Protein AF-A0A1J5J6Y3-F1 (afdb_monomer)

pLDDT: mean 91.32, std 6.46, range [63.03, 96.69]

Secondary structure (DSSP, 8-state):
-EEEEEESSSSEEHHHHHHHHHHHHHHSSS--EEEEE--S---TTHHHHSSEEEESSSS---HHHHHHHHHHHHHTTGGGG-----SEEEEP-SSS-EEEE---

Sequence (104 aa):
MGKISVQPVYGLNADDIIKEISDKVSESKNKNLLIIVGGQKVDSEVYFIVDYNVGIGNQPHSEVAALAVFLDRFFSGKETQKKFNGKIEVIPKAYGKDVVRKES

Structure (mmCIF, N/CA/C/O backbone):
data_AF-A0A1J5J6Y3-F1
#
_entry.id   AF-A0A1J5J6Y3-F1
#
loop_
_atom_site.group_PDB
_atom_site.id
_atom_site.type_symbol
_atom_site.label_atom_id
_atom_site.label_alt_id
_atom_site.label_comp_id
_atom_site.label_asym_id
_atom_site.label_entity_id
_atom_site.label_seq_id
_atom_site.pdbx_PDB_ins_code
_atom_site.Cartn_x
_atom_site.Cartn_y
_atom_site.Cartn_z
_atom_site.occupancy
_atom_site.B_iso_or_equiv
_atom_site.auth_seq_id
_atom_site.auth_comp_id
_atom_site.auth_asym_id
_atom_site.auth_atom_id
_atom_site.pdbx_PDB_model_num
ATOM 1 N N . MET A 1 1 ? 3.526 14.892 -3.089 1.00 74.19 1 MET A N 1
ATOM 2 C CA . MET A 1 1 ? 2.564 13.779 -3.156 1.00 74.19 1 MET A CA 1
ATOM 3 C C . MET A 1 1 ? 3.124 12.789 -4.149 1.00 74.19 1 MET A C 1
ATOM 5 O O . MET A 1 1 ? 3.251 13.170 -5.306 1.00 74.19 1 MET A O 1
ATOM 9 N N . GLY A 1 2 ? 3.551 11.616 -3.682 1.00 87.06 2 GLY A N 1
ATOM 10 C CA . GLY A 1 2 ? 4.118 10.580 -4.552 1.00 87.06 2 GLY A CA 1
ATOM 11 C C . GLY A 1 2 ? 3.020 9.850 -5.322 1.00 87.06 2 GLY A C 1
ATOM 12 O O . GLY A 1 2 ? 1.925 9.671 -4.785 1.00 87.06 2 GLY A O 1
ATOM 13 N N . LYS A 1 3 ? 3.288 9.461 -6.567 1.00 92.81 3 LYS A N 1
ATOM 14 C CA . LYS A 1 3 ? 2.370 8.727 -7.448 1.00 92.81 3 LYS A CA 1
ATOM 15 C C . LYS A 1 3 ? 2.976 7.380 -7.813 1.00 92.81 3 LYS A C 1
ATOM 17 O O . LYS A 1 3 ? 4.074 7.322 -8.356 1.00 92.81 3 LYS A O 1
ATOM 22 N N . ILE A 1 4 ? 2.246 6.302 -7.563 1.00 94.38 4 ILE A N 1
ATOM 23 C CA . ILE A 1 4 ? 2.703 4.939 -7.834 1.00 94.38 4 ILE A CA 1
ATOM 24 C C . ILE A 1 4 ? 1.635 4.217 -8.638 1.00 94.38 4 ILE A C 1
ATOM 26 O O . ILE A 1 4 ? 0.469 4.218 -8.251 1.00 94.38 4 ILE A O 1
ATOM 30 N N . SER A 1 5 ? 2.032 3.566 -9.727 1.00 94.69 5 SER A N 1
ATOM 31 C CA . SER A 1 5 ? 1.219 2.534 -10.361 1.00 94.69 5 SER A CA 1
ATOM 32 C C . SER A 1 5 ? 1.559 1.184 -9.737 1.00 94.69 5 SER A C 1
ATOM 34 O O . SER A 1 5 ? 2.716 0.769 -9.769 1.00 94.69 5 SER A O 1
ATOM 36 N N . VAL A 1 6 ? 0.563 0.510 -9.164 1.00 94.56 6 VAL A N 1
ATOM 37 C CA . VAL A 1 6 ? 0.681 -0.867 -8.669 1.00 94.56 6 VAL A CA 1
ATOM 38 C C . VAL A 1 6 ? -0.050 -1.776 -9.641 1.00 94.56 6 VAL A C 1
ATOM 40 O O . VAL A 1 6 ? -1.235 -1.580 -9.927 1.00 94.56 6 VAL A O 1
ATOM 43 N N . GLN A 1 7 ? 0.660 -2.772 -10.154 1.00 91.50 7 GLN A N 1
ATOM 44 C CA . GLN A 1 7 ? 0.164 -3.673 -11.179 1.00 91.50 7 GLN A CA 1
ATOM 45 C C . GLN A 1 7 ? 0.409 -5.132 -10.785 1.00 91.50 7 GLN A C 1
ATOM 47 O O . GLN A 1 7 ? 1.417 -5.443 -10.150 1.00 91.50 7 GLN A O 1
ATOM 52 N N . PRO A 1 8 ? -0.477 -6.055 -11.191 1.00 88.56 8 PRO A N 1
ATOM 53 C CA . PRO A 1 8 ? -0.285 -7.481 -10.931 1.00 88.56 8 PRO A CA 1
ATOM 54 C C . PRO A 1 8 ? 0.939 -8.094 -11.627 1.00 88.56 8 PRO A C 1
ATOM 56 O O . PRO A 1 8 ? 1.446 -9.110 -11.183 1.00 88.56 8 PRO A O 1
ATOM 59 N N . VAL A 1 9 ? 1.383 -7.522 -12.754 1.00 87.38 9 VAL A N 1
ATOM 60 C CA . VAL A 1 9 ? 2.362 -8.189 -13.638 1.00 87.38 9 VAL A CA 1
ATOM 61 C C . VAL A 1 9 ? 3.548 -7.308 -14.005 1.00 87.38 9 VAL A C 1
ATOM 63 O O . VAL A 1 9 ? 4.679 -7.775 -13.998 1.00 87.38 9 VAL A O 1
ATOM 66 N N . TYR A 1 10 ? 3.303 -6.055 -14.392 1.00 89.94 10 TYR A N 1
ATOM 67 C CA . TYR A 1 10 ? 4.329 -5.205 -14.994 1.00 89.94 10 TYR A CA 1
ATOM 68 C C . TYR A 1 10 ? 4.886 -4.191 -13.999 1.00 89.94 10 TYR A C 1
ATOM 70 O O . TYR A 1 10 ? 4.139 -3.577 -13.244 1.00 89.94 10 TYR A O 1
ATOM 78 N N . GLY A 1 11 ? 6.193 -3.950 -14.059 1.00 92.50 11 GLY A N 1
ATOM 79 C CA . GLY A 1 11 ? 6.876 -2.966 -13.225 1.00 92.50 11 GLY A CA 1
ATOM 80 C C . GLY A 1 11 ? 8.069 -3.568 -12.498 1.00 92.50 11 GLY A C 1
ATOM 81 O O . GLY A 1 11 ? 8.431 -4.724 -12.707 1.00 92.50 11 GLY A O 1
ATOM 82 N N . LEU A 1 12 ? 8.692 -2.760 -11.648 1.00 95.44 12 LEU A N 1
ATOM 83 C CA . LE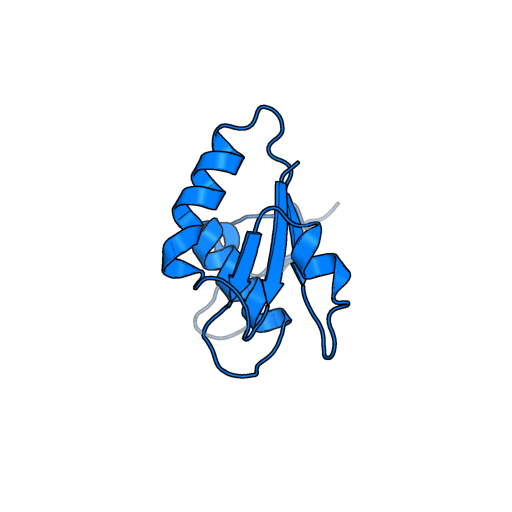U A 1 12 ? 9.760 -3.217 -10.767 1.00 95.44 12 LEU A CA 1
ATOM 84 C C . LEU A 1 12 ? 9.160 -4.111 -9.684 1.00 95.44 12 LEU A C 1
ATOM 86 O O . LEU A 1 12 ? 8.070 -3.822 -9.185 1.00 95.44 12 LEU A O 1
ATOM 90 N N . ASN A 1 13 ? 9.857 -5.185 -9.316 1.00 95.19 13 ASN A N 1
ATOM 91 C CA . ASN A 1 13 ? 9.384 -6.070 -8.260 1.00 95.19 13 ASN A CA 1
ATOM 92 C C . ASN A 1 13 ? 9.236 -5.276 -6.959 1.00 95.19 13 ASN A C 1
ATOM 94 O O . ASN A 1 13 ? 10.164 -4.585 -6.539 1.00 95.19 13 ASN A O 1
ATOM 98 N N . ALA A 1 14 ? 8.066 -5.377 -6.325 1.00 94.62 14 ALA A N 1
ATOM 99 C CA . ALA A 1 14 ? 7.782 -4.651 -5.097 1.00 94.62 14 ALA A CA 1
ATOM 100 C C . ALA A 1 14 ? 8.826 -4.889 -3.992 1.00 94.62 14 ALA A C 1
ATOM 102 O O . ALA A 1 14 ? 9.174 -3.935 -3.308 1.00 94.62 14 ALA A O 1
ATOM 103 N N . ASP A 1 15 ? 9.362 -6.103 -3.832 1.00 93.62 15 ASP A N 1
ATOM 104 C CA . ASP A 1 15 ? 10.341 -6.400 -2.772 1.00 93.62 15 ASP A CA 1
ATOM 105 C C . ASP A 1 15 ? 11.645 -5.603 -2.926 1.00 93.62 15 ASP A C 1
ATOM 107 O O . ASP A 1 15 ? 12.239 -5.196 -1.927 1.00 93.62 15 ASP A O 1
ATOM 111 N N . ASP A 1 16 ? 12.044 -5.303 -4.162 1.00 95.81 16 ASP A N 1
ATOM 112 C CA . ASP A 1 16 ? 13.288 -4.585 -4.451 1.00 95.81 16 ASP A CA 1
ATOM 113 C C . ASP A 1 16 ? 13.167 -3.076 -4.183 1.00 95.81 16 ASP A C 1
ATOM 115 O O . ASP A 1 16 ? 14.142 -2.411 -3.833 1.00 95.81 16 ASP A O 1
ATOM 119 N N . ILE A 1 17 ? 11.963 -2.522 -4.345 1.00 95.88 17 ILE A N 1
ATOM 120 C CA . ILE A 1 17 ? 11.727 -1.069 -4.391 1.00 95.88 17 ILE A CA 1
ATOM 121 C C . ILE A 1 17 ? 10.939 -0.532 -3.194 1.00 95.88 17 ILE A C 1
ATOM 123 O O . ILE A 1 17 ? 10.950 0.675 -2.950 1.00 95.88 17 ILE A O 1
ATOM 127 N N . ILE A 1 18 ? 10.249 -1.385 -2.424 1.00 95.75 18 ILE A N 1
ATOM 128 C CA . ILE A 1 18 ? 9.293 -0.922 -1.403 1.00 95.75 18 ILE A CA 1
ATOM 129 C C . ILE A 1 18 ? 9.954 -0.066 -0.323 1.00 95.75 18 ILE A C 1
ATOM 131 O O . ILE A 1 18 ? 9.375 0.928 0.119 1.00 95.75 18 ILE A O 1
ATOM 135 N N . LYS A 1 19 ? 11.188 -0.413 0.064 1.00 95.19 19 LYS A N 1
ATOM 136 C CA . LYS A 1 19 ? 11.949 0.334 1.066 1.00 95.19 19 LYS A CA 1
ATOM 137 C C . LYS A 1 19 ? 12.264 1.744 0.575 1.00 95.19 19 LYS A C 1
ATOM 139 O O . LYS A 1 19 ? 12.032 2.698 1.308 1.00 95.19 19 LYS A O 1
ATOM 144 N N . GLU A 1 20 ? 12.723 1.880 -0.668 1.00 95.50 20 GLU A N 1
ATOM 145 C CA . GLU A 1 20 ? 13.010 3.185 -1.270 1.00 95.50 20 GLU A CA 1
ATOM 146 C C . GLU A 1 20 ? 11.754 4.064 -1.305 1.00 95.50 20 GLU A C 1
ATOM 148 O O . GLU A 1 20 ? 11.801 5.236 -0.928 1.00 95.50 20 GLU A O 1
ATOM 153 N N . ILE A 1 21 ? 10.618 3.492 -1.716 1.00 94.94 21 ILE A N 1
ATOM 154 C 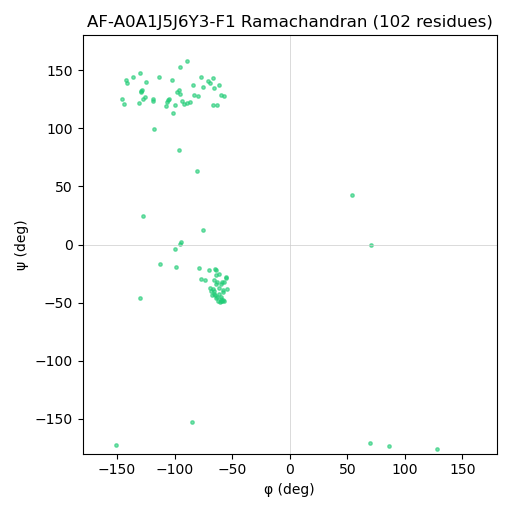CA . ILE A 1 21 ? 9.345 4.214 -1.753 1.00 94.94 21 ILE A CA 1
ATOM 155 C C . ILE A 1 21 ? 8.932 4.657 -0.346 1.00 94.94 21 ILE A C 1
ATOM 157 O O . ILE A 1 21 ? 8.573 5.820 -0.151 1.00 94.94 21 ILE A O 1
ATOM 161 N N . SER A 1 22 ? 8.975 3.753 0.635 1.00 93.31 22 SER A N 1
ATOM 162 C CA . SER A 1 22 ? 8.622 4.062 2.025 1.00 93.31 22 SER A CA 1
ATOM 163 C C . SER A 1 22 ? 9.510 5.166 2.602 1.00 93.31 22 SER A C 1
ATOM 165 O O . SER A 1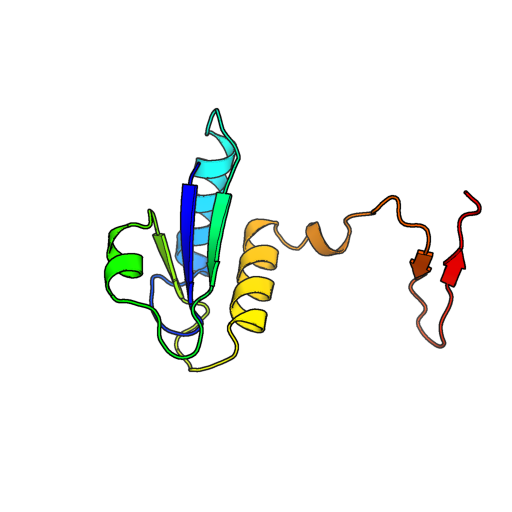 22 ? 8.993 6.129 3.174 1.00 93.31 22 SER A O 1
ATOM 167 N N . ASP A 1 23 ? 10.827 5.074 2.404 1.00 93.19 23 ASP A N 1
ATOM 168 C CA . ASP A 1 23 ? 11.790 6.067 2.884 1.00 93.19 23 ASP A CA 1
ATOM 169 C C . ASP A 1 23 ? 11.489 7.442 2.266 1.00 93.19 23 ASP A C 1
ATOM 171 O O . ASP A 1 23 ? 11.264 8.412 2.997 1.00 93.19 23 ASP A O 1
ATOM 175 N N . LYS A 1 24 ? 11.312 7.513 0.939 1.00 92.31 24 LYS A N 1
ATOM 176 C CA . LYS A 1 24 ? 10.943 8.753 0.231 1.00 92.31 24 LYS A CA 1
ATOM 177 C C . LYS A 1 24 ? 9.629 9.364 0.717 1.00 92.31 24 LYS A C 1
ATOM 179 O O . LYS A 1 24 ? 9.530 10.585 0.860 1.00 92.31 24 LYS A O 1
ATOM 184 N N . VAL A 1 25 ? 8.607 8.547 0.978 1.00 91.50 25 VAL A N 1
ATOM 185 C CA . VAL A 1 25 ? 7.326 9.028 1.526 1.00 91.50 25 VAL A CA 1
ATOM 186 C C . VAL A 1 25 ? 7.512 9.556 2.950 1.00 91.50 25 VAL A C 1
ATOM 188 O O . VAL A 1 25 ? 6.917 10.575 3.305 1.00 91.50 25 VAL A O 1
ATOM 191 N N . SER A 1 26 ? 8.349 8.899 3.756 1.00 89.44 26 SER A N 1
ATOM 192 C CA . SER A 1 26 ? 8.607 9.280 5.147 1.00 89.44 26 SER A CA 1
ATOM 193 C C . SER A 1 26 ? 9.381 10.598 5.280 1.00 89.44 26 SER A C 1
ATOM 195 O O . SER A 1 26 ? 9.055 11.406 6.155 1.00 89.44 26 SER A O 1
ATOM 197 N N . GLU A 1 27 ? 10.340 10.833 4.380 1.00 90.50 27 GLU A N 1
ATOM 198 C CA . GLU A 1 27 ? 11.188 12.030 4.311 1.00 90.50 27 GLU A CA 1
ATOM 199 C C . GLU A 1 27 ? 10.475 13.225 3.664 1.00 90.50 27 GLU A C 1
ATOM 201 O O . GLU A 1 27 ? 10.855 14.383 3.867 1.00 90.50 27 GLU A O 1
ATOM 206 N N . SER A 1 28 ? 9.416 12.976 2.889 1.00 88.62 28 SER A N 1
ATOM 207 C CA . SER A 1 28 ? 8.658 14.041 2.248 1.00 88.62 28 SER A CA 1
ATOM 208 C C . SER A 1 28 ? 7.945 14.924 3.272 1.00 88.62 28 SER A C 1
ATOM 210 O O . SER A 1 28 ? 7.227 14.449 4.155 1.00 88.62 28 SER A O 1
ATOM 212 N N . LYS A 1 29 ? 8.029 16.248 3.076 1.00 87.25 29 LYS A N 1
ATOM 213 C CA . LYS A 1 29 ? 7.195 17.221 3.809 1.00 87.25 29 LYS A CA 1
ATOM 214 C C . LYS A 1 29 ? 5.700 16.919 3.655 1.00 87.25 29 LYS A C 1
ATOM 216 O O . LYS A 1 29 ? 4.913 17.240 4.539 1.00 87.25 29 LYS A O 1
ATOM 221 N N . ASN A 1 30 ? 5.314 16.316 2.528 1.00 82.94 30 ASN A N 1
ATOM 222 C CA . ASN A 1 30 ? 3.950 15.907 2.232 1.00 82.94 30 ASN A CA 1
ATOM 223 C C . ASN A 1 30 ? 3.895 14.383 2.056 1.00 82.94 30 ASN A C 1
ATOM 225 O O . ASN A 1 30 ? 4.181 13.867 0.974 1.00 82.94 30 ASN A O 1
ATOM 229 N N . LYS A 1 31 ? 3.459 13.694 3.114 1.00 87.94 31 LYS A N 1
ATOM 230 C CA . LYS A 1 31 ? 3.382 12.227 3.218 1.00 87.94 31 LYS A CA 1
ATOM 231 C C . LYS A 1 31 ? 2.223 11.595 2.432 1.00 87.94 31 LYS A C 1
ATOM 233 O O . LYS A 1 31 ? 1.897 10.432 2.647 1.00 87.94 31 LYS A O 1
ATOM 238 N N . ASN A 1 32 ? 1.569 12.349 1.548 1.00 90.25 32 ASN A N 1
ATOM 239 C CA . ASN A 1 32 ? 0.488 11.821 0.725 1.00 90.25 32 ASN A CA 1
ATOM 240 C C . ASN A 1 32 ? 1.037 10.948 -0.404 1.00 90.25 32 ASN A C 1
ATOM 242 O O . ASN A 1 32 ? 1.964 11.345 -1.125 1.00 90.25 32 ASN A O 1
ATOM 246 N N . LEU A 1 33 ? 0.382 9.808 -0.598 1.00 93.06 33 LEU A N 1
ATOM 247 C CA . LEU A 1 33 ? 0.672 8.837 -1.638 1.00 93.06 33 LEU A CA 1
ATOM 248 C C . LEU A 1 33 ? -0.596 8.551 -2.449 1.00 93.06 33 LEU A C 1
ATOM 250 O O . LEU A 1 33 ? -1.636 8.224 -1.881 1.00 93.06 33 LEU A O 1
ATOM 254 N N . LEU A 1 34 ? -0.503 8.682 -3.771 1.00 94.81 34 LEU A N 1
ATOM 255 C CA . LEU A 1 34 ? -1.527 8.266 -4.722 1.00 94.81 34 LEU A CA 1
ATOM 256 C C . LEU A 1 34 ? -1.121 6.917 -5.312 1.00 94.81 34 LEU A C 1
ATOM 258 O O . LEU A 1 34 ? -0.080 6.818 -5.960 1.00 94.81 34 LEU A O 1
ATOM 262 N N . ILE A 1 35 ? -1.962 5.905 -5.116 1.00 94.88 35 ILE A N 1
ATOM 263 C CA . ILE A 1 35 ? -1.782 4.579 -5.707 1.00 94.88 35 ILE A CA 1
ATOM 264 C C . ILE A 1 35 ? -2.805 4.407 -6.827 1.00 94.88 35 ILE A C 1
ATOM 266 O O . ILE A 1 35 ? -4.008 4.522 -6.601 1.00 94.88 35 ILE A O 1
ATOM 270 N N . ILE A 1 36 ? -2.314 4.125 -8.02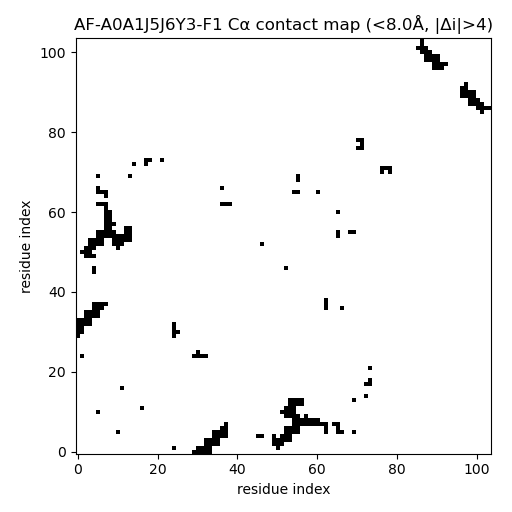8 1.00 93.50 36 ILE A N 1
ATOM 271 C CA . ILE A 1 36 ? -3.111 3.790 -9.202 1.00 93.50 36 ILE A CA 1
ATOM 272 C C . ILE A 1 36 ? -3.045 2.278 -9.363 1.00 93.50 36 ILE A C 1
ATOM 274 O O . ILE A 1 36 ? -1.984 1.727 -9.650 1.00 93.50 36 ILE A O 1
ATOM 278 N N . VAL A 1 37 ? -4.175 1.609 -9.176 1.00 91.12 37 VAL A N 1
ATOM 279 C CA . VAL A 1 37 ? -4.305 0.171 -9.419 1.00 91.12 37 VAL A CA 1
ATOM 280 C C . VAL A 1 37 ? -4.808 -0.067 -10.830 1.00 91.12 37 VAL A C 1
ATOM 282 O O . VAL A 1 37 ? -5.851 0.452 -11.228 1.00 91.12 37 VAL A O 1
ATOM 285 N N . GLY A 1 38 ? -4.036 -0.832 -11.593 1.00 73.06 38 GLY A N 1
ATOM 286 C CA . GLY A 1 38 ? -4.395 -1.189 -12.956 1.00 73.06 38 GLY A CA 1
ATOM 287 C C . GLY A 1 38 ? -5.413 -2.322 -13.020 1.00 73.06 38 GLY A C 1
ATOM 288 O O . GLY A 1 38 ? -5.185 -3.368 -12.423 1.00 73.06 38 GLY A O 1
ATOM 289 N N . GLY A 1 39 ? -6.511 -2.124 -13.756 1.00 69.81 39 GLY A N 1
ATOM 290 C CA . GLY A 1 39 ? -7.459 -3.187 -14.116 1.00 69.81 39 GLY A CA 1
ATOM 291 C C . GLY A 1 39 ? -7.028 -3.959 -15.372 1.00 69.81 39 GLY A C 1
ATOM 292 O O . GLY A 1 39 ? -5.849 -4.004 -15.714 1.00 69.81 39 GLY A O 1
ATOM 293 N N . GLN A 1 40 ? -7.990 -4.524 -16.114 1.00 63.50 40 GLN A N 1
ATOM 294 C CA . GLN A 1 40 ? -7.735 -5.332 -17.324 1.00 63.50 40 GLN A CA 1
ATOM 295 C C . GLN A 1 40 ? -6.892 -4.611 -18.396 1.00 63.50 40 GLN A C 1
ATOM 297 O O . GLN A 1 40 ? -6.186 -5.259 -19.168 1.00 63.50 40 GLN A O 1
ATOM 302 N N . LYS A 1 41 ? -6.957 -3.276 -18.456 1.00 74.69 41 LYS A N 1
ATOM 303 C CA . LYS A 1 41 ? -6.132 -2.453 -19.339 1.00 74.69 41 LYS A CA 1
ATOM 304 C C . LYS A 1 41 ? -5.773 -1.153 -18.630 1.00 74.69 41 LYS A C 1
ATOM 306 O O . LYS A 1 41 ? -6.658 -0.407 -18.223 1.00 74.69 41 LYS A O 1
ATOM 311 N N . VAL A 1 42 ? -4.478 -0.906 -18.476 1.00 79.31 42 VAL A N 1
ATOM 312 C CA . VAL A 1 42 ? -3.945 0.368 -17.987 1.00 79.31 42 VAL A CA 1
ATOM 313 C C . VAL A 1 42 ? -3.591 1.213 -19.198 1.00 79.31 42 VAL A C 1
ATOM 315 O O . VAL A 1 42 ? -2.903 0.728 -20.098 1.00 79.31 42 VAL A O 1
ATOM 318 N N . ASP A 1 43 ? -4.064 2.457 -19.235 1.00 85.19 43 ASP A N 1
ATOM 319 C CA . ASP A 1 43 ? -3.683 3.381 -20.300 1.00 85.19 43 ASP A CA 1
ATOM 320 C C . ASP A 1 43 ? -2.176 3.624 -20.276 1.00 85.19 43 ASP A C 1
ATOM 322 O O . ASP A 1 43 ? -1.569 3.823 -19.222 1.00 85.19 43 ASP A O 1
ATOM 326 N N . SER A 1 44 ? -1.565 3.626 -21.461 1.00 87.19 44 SER A N 1
ATOM 327 C CA . SER A 1 44 ? -0.114 3.740 -21.615 1.00 87.19 44 SER A CA 1
ATOM 328 C C . SER A 1 44 ? 0.452 4.997 -20.956 1.00 87.19 44 SER A C 1
ATOM 330 O O . SER A 1 44 ? 1.562 4.960 -20.440 1.00 87.19 44 SER A O 1
ATOM 332 N N . GLU A 1 45 ? -0.315 6.091 -20.919 1.00 90.50 45 GLU A N 1
ATOM 333 C CA . GLU A 1 45 ? 0.088 7.347 -20.276 1.00 90.50 45 GLU A CA 1
ATOM 334 C C . GLU A 1 45 ? 0.388 7.182 -18.782 1.00 90.50 45 GLU A C 1
ATOM 336 O O . GLU A 1 45 ? 1.315 7.814 -18.275 1.00 90.50 45 GLU A O 1
ATOM 341 N N . VAL A 1 46 ? -0.325 6.287 -18.084 1.00 90.50 46 VAL A N 1
ATOM 342 C CA . VAL A 1 46 ? -0.126 6.040 -16.647 1.00 90.50 46 VAL A CA 1
ATOM 343 C C . VAL A 1 46 ? 1.308 5.611 -16.362 1.00 90.50 46 VAL A C 1
ATOM 345 O O . VAL A 1 46 ? 1.897 6.092 -15.398 1.00 90.50 46 VAL A O 1
ATOM 348 N N . TYR A 1 47 ? 1.898 4.782 -17.227 1.00 89.25 47 TYR A N 1
ATOM 349 C CA . TYR A 1 47 ? 3.270 4.305 -17.057 1.00 89.25 47 TYR A CA 1
ATOM 350 C 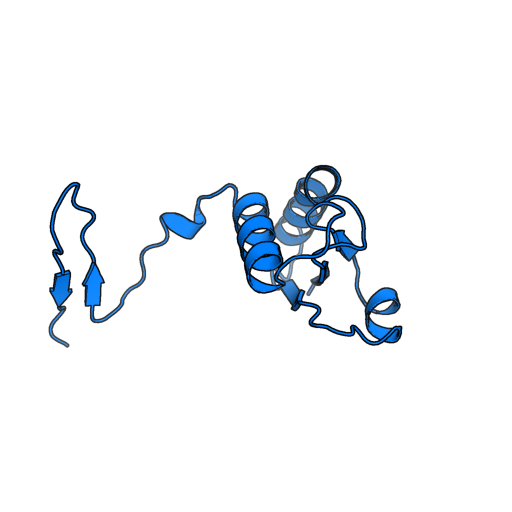C . TYR A 1 47 ? 4.301 5.438 -17.070 1.00 89.25 47 TYR A C 1
ATOM 352 O O . TYR A 1 47 ? 5.369 5.280 -16.481 1.00 89.25 47 TYR A O 1
ATOM 360 N N . PHE A 1 48 ? 3.990 6.570 -17.709 1.00 92.06 48 PHE A N 1
ATOM 361 C CA . PHE A 1 48 ? 4.915 7.692 -17.881 1.00 92.06 48 PHE A CA 1
ATOM 362 C C . PHE A 1 48 ? 4.706 8.833 -16.875 1.00 92.06 48 PHE A C 1
ATOM 364 O O . PHE A 1 48 ? 5.612 9.640 -16.691 1.00 92.06 48 PHE A O 1
ATOM 371 N N . ILE A 1 49 ? 3.539 8.924 -16.225 1.00 94.00 49 ILE A N 1
ATOM 372 C CA . ILE A 1 49 ? 3.198 10.037 -15.310 1.00 94.00 49 ILE A CA 1
ATOM 373 C C . ILE A 1 49 ? 3.372 9.708 -13.819 1.00 94.00 49 ILE A C 1
ATOM 375 O O . ILE A 1 49 ? 3.116 10.569 -12.967 1.00 94.00 49 ILE A O 1
ATOM 379 N N . VAL A 1 50 ? 3.724 8.463 -13.496 1.00 94.38 50 VAL A N 1
ATOM 380 C CA . VAL A 1 50 ? 3.963 7.986 -12.126 1.00 94.38 50 VAL A CA 1
ATOM 381 C C . VAL A 1 50 ? 5.445 8.039 -11.780 1.00 94.38 50 VAL A C 1
ATOM 383 O O . VAL A 1 50 ? 6.298 7.905 -12.651 1.00 94.38 50 VAL A O 1
ATOM 386 N N . ASP A 1 51 ? 5.748 8.182 -10.492 1.00 94.56 51 ASP A N 1
ATOM 387 C CA . ASP A 1 51 ? 7.124 8.132 -9.994 1.00 94.56 51 ASP A CA 1
ATOM 388 C C . ASP A 1 51 ? 7.662 6.688 -10.015 1.00 94.56 51 ASP A C 1
ATOM 390 O O . ASP A 1 51 ? 8.856 6.467 -10.203 1.00 94.56 51 ASP A O 1
ATOM 394 N N . TYR A 1 52 ? 6.770 5.701 -9.843 1.00 95.00 52 TYR A N 1
ATOM 395 C CA . TYR A 1 52 ? 7.095 4.273 -9.847 1.00 95.00 52 TYR A CA 1
ATOM 396 C C . TYR A 1 52 ? 6.024 3.443 -10.548 1.00 95.00 52 TYR A C 1
ATOM 398 O O . TYR A 1 52 ? 4.829 3.630 -10.311 1.00 95.00 52 TYR A O 1
ATOM 406 N N . ASN A 1 5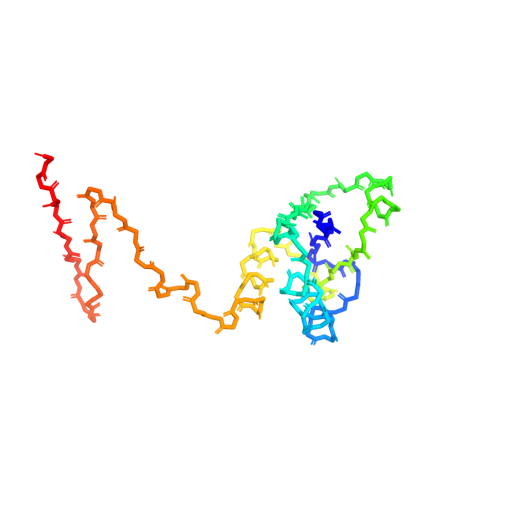3 ? 6.469 2.457 -11.328 1.00 94.56 53 ASN A N 1
ATOM 407 C CA . ASN A 1 53 ? 5.650 1.332 -11.772 1.00 94.56 53 ASN A CA 1
ATOM 408 C C . ASN A 1 53 ? 6.090 0.083 -11.009 1.00 94.56 53 ASN A C 1
ATOM 410 O O . ASN A 1 53 ? 7.248 -0.325 -11.113 1.00 94.56 53 ASN A O 1
ATOM 414 N N . VAL A 1 54 ? 5.174 -0.511 -10.252 1.00 95.38 54 VAL A N 1
ATOM 415 C CA . VAL A 1 54 ? 5.450 -1.609 -9.323 1.00 95.38 54 VAL A CA 1
ATOM 416 C C . VAL A 1 54 ? 4.662 -2.843 -9.732 1.00 95.38 54 VAL A C 1
ATOM 418 O O . VAL A 1 54 ? 3.437 -2.791 -9.805 1.00 95.38 54 VAL A O 1
ATOM 421 N N . GLY A 1 55 ? 5.370 -3.947 -9.955 1.00 94.31 55 GLY A N 1
ATOM 422 C CA . GLY A 1 55 ? 4.810 -5.268 -10.215 1.00 94.31 55 GLY A CA 1
ATOM 423 C C . GLY A 1 55 ? 4.743 -6.109 -8.940 1.00 94.31 55 GLY A C 1
ATOM 424 O O . GLY A 1 55 ? 5.720 -6.203 -8.187 1.00 94.31 55 GLY A O 1
ATOM 425 N N . ILE A 1 56 ? 3.596 -6.741 -8.694 1.00 94.56 56 ILE A N 1
ATOM 426 C CA . ILE A 1 56 ? 3.407 -7.703 -7.601 1.00 94.56 56 ILE A CA 1
ATOM 427 C C . ILE A 1 56 ? 3.599 -9.111 -8.156 1.00 94.56 56 ILE A C 1
ATOM 429 O O . ILE A 1 56 ? 2.660 -9.811 -8.497 1.00 94.56 56 ILE A O 1
ATOM 433 N N . GLY A 1 57 ? 4.860 -9.521 -8.280 1.00 88.44 57 GLY A N 1
ATOM 434 C CA . GLY A 1 57 ? 5.202 -10.703 -9.065 1.00 88.44 57 GLY A CA 1
ATOM 435 C C . GLY A 1 57 ? 5.003 -10.469 -10.567 1.00 88.44 57 GLY A C 1
ATOM 436 O O . GLY A 1 57 ? 4.806 -9.344 -11.015 1.00 88.44 57 GLY A O 1
ATOM 437 N N . ASN A 1 58 ? 5.104 -11.548 -11.348 1.00 84.88 58 ASN A N 1
ATOM 438 C CA . ASN A 1 58 ? 5.157 -11.489 -12.817 1.00 84.88 58 ASN A CA 1
ATOM 439 C C . ASN A 1 58 ? 4.109 -12.402 -13.473 1.00 84.88 58 ASN A C 1
ATOM 441 O O . ASN A 1 58 ? 4.322 -12.900 -14.579 1.00 84.88 58 ASN A O 1
ATOM 445 N N . GLN A 1 59 ? 3.014 -12.709 -12.774 1.00 90.12 59 GLN A N 1
ATOM 446 C CA . GLN A 1 59 ? 1.946 -13.576 -13.279 1.00 90.12 59 GLN A CA 1
ATOM 447 C C . GLN A 1 59 ? 0.603 -12.849 -13.210 1.00 90.12 59 GLN A C 1
ATOM 449 O O . GLN A 1 59 ? 0.347 -12.152 -12.233 1.00 90.12 59 GLN A O 1
ATOM 454 N N . PRO A 1 60 ? -0.270 -12.997 -14.219 1.00 89.75 60 PRO A N 1
ATOM 455 C CA . PRO A 1 60 ? -1.551 -12.302 -14.248 1.00 89.75 60 PRO A CA 1
ATOM 456 C C . PRO A 1 60 ? -2.448 -12.734 -13.084 1.00 89.75 60 PRO A C 1
ATOM 458 O O . PRO A 1 60 ? -2.810 -13.903 -12.963 1.00 89.75 60 PRO A O 1
ATOM 461 N N . HIS A 1 61 ? -2.827 -11.772 -12.241 1.00 91.19 61 HIS A N 1
ATOM 462 C CA . HIS A 1 61 ? -3.739 -11.965 -11.116 1.00 91.19 61 HIS A CA 1
ATOM 463 C C . HIS A 1 61 ? -4.518 -10.680 -10.800 1.00 91.19 61 HIS A C 1
ATOM 465 O O . HIS A 1 61 ? -4.447 -9.698 -11.535 1.00 91.19 61 HIS A O 1
ATOM 471 N N . SER A 1 62 ? -5.272 -10.686 -9.696 1.00 91.31 62 SER A N 1
ATOM 472 C CA . SER A 1 62 ? -6.118 -9.556 -9.305 1.00 91.31 62 SER A CA 1
ATOM 473 C C . SER A 1 62 ? -5.318 -8.330 -8.857 1.00 91.31 62 SER A C 1
ATOM 475 O O . SER A 1 62 ? -4.374 -8.427 -8.072 1.00 91.31 62 SER A O 1
ATOM 477 N N . GLU A 1 63 ? -5.786 -7.169 -9.289 1.00 92.19 63 GLU A N 1
ATOM 478 C CA . GLU A 1 63 ? -5.439 -5.835 -8.815 1.00 92.19 63 GLU A CA 1
ATOM 479 C C . GLU A 1 63 ? -5.727 -5.634 -7.321 1.00 92.19 63 GLU A C 1
ATOM 481 O O . GLU A 1 63 ? -4.967 -4.954 -6.635 1.00 92.19 63 GLU A O 1
ATOM 486 N N . VAL A 1 64 ? -6.769 -6.282 -6.785 1.00 94.44 64 VAL A N 1
ATOM 487 C CA . VAL A 1 64 ? -7.088 -6.253 -5.349 1.00 94.44 64 VAL A CA 1
ATOM 488 C C . VAL A 1 64 ? -6.003 -6.980 -4.560 1.00 94.44 64 VAL A C 1
ATOM 490 O O . VAL A 1 64 ? -5.534 -6.474 -3.542 1.00 94.44 64 VAL A O 1
ATOM 493 N N . ALA A 1 65 ? -5.559 -8.139 -5.055 1.00 94.31 65 ALA A N 1
ATOM 494 C CA . ALA A 1 65 ? -4.452 -8.877 -4.453 1.00 94.31 65 ALA A CA 1
ATOM 495 C C . ALA A 1 65 ? -3.135 -8.093 -4.565 1.00 94.31 65 ALA A C 1
ATOM 497 O O . ALA A 1 65 ? -2.401 -8.000 -3.584 1.00 94.31 65 ALA A O 1
ATOM 498 N N . ALA A 1 66 ? -2.874 -7.473 -5.722 1.00 94.62 66 ALA A N 1
ATOM 499 C CA . ALA A 1 66 ? -1.703 -6.623 -5.922 1.00 94.62 66 ALA A CA 1
ATOM 500 C C . ALA A 1 66 ? -1.666 -5.472 -4.904 1.00 94.62 66 ALA A C 1
ATOM 502 O O . ALA A 1 66 ? -0.659 -5.265 -4.229 1.00 94.62 66 ALA A O 1
ATOM 503 N N . LEU A 1 67 ? -2.785 -4.764 -4.735 1.00 95.75 67 LEU A N 1
ATOM 504 C CA . LEU A 1 67 ? -2.890 -3.675 -3.771 1.00 95.75 67 LEU A CA 1
ATOM 505 C C . LEU A 1 67 ? -2.711 -4.152 -2.330 1.00 95.75 67 LEU A C 1
ATOM 507 O O . LEU A 1 67 ? -1.987 -3.514 -1.572 1.00 95.75 67 LEU A O 1
ATOM 511 N N . ALA A 1 68 ? -3.353 -5.260 -1.952 1.00 96.00 68 ALA A N 1
ATOM 512 C CA . ALA A 1 68 ? -3.249 -5.805 -0.603 1.00 96.00 68 ALA A CA 1
ATOM 513 C C . ALA A 1 68 ? -1.796 -6.161 -0.254 1.00 96.00 68 ALA A C 1
ATOM 515 O O . ALA A 1 68 ? -1.292 -5.715 0.771 1.00 96.00 68 ALA A O 1
ATOM 516 N N . VAL A 1 69 ? -1.103 -6.886 -1.139 1.00 95.75 69 VAL A N 1
ATOM 517 C CA . VAL A 1 69 ? 0.306 -7.266 -0.944 1.00 95.75 69 VAL A CA 1
ATOM 518 C C . VAL A 1 69 ? 1.221 -6.042 -0.958 1.00 95.75 69 VAL A C 1
ATOM 520 O O . VAL A 1 69 ? 2.140 -5.954 -0.147 1.00 95.75 69 VAL A O 1
ATOM 523 N N . PHE A 1 70 ? 0.975 -5.075 -1.847 1.00 96.19 70 PHE A N 1
ATOM 524 C CA . PHE A 1 70 ? 1.739 -3.830 -1.866 1.00 96.19 70 PHE A CA 1
ATOM 525 C C . PHE A 1 70 ? 1.629 -3.084 -0.531 1.00 96.19 70 PHE A C 1
ATOM 527 O O . PHE A 1 70 ? 2.648 -2.679 0.022 1.00 96.19 70 PHE A O 1
ATOM 534 N N . LEU A 1 71 ? 0.411 -2.912 -0.006 1.00 96.31 71 LEU A N 1
ATOM 535 C CA . LEU A 1 71 ? 0.175 -2.194 1.248 1.00 96.31 71 LEU A CA 1
ATOM 536 C C . LEU A 1 71 ? 0.730 -2.945 2.462 1.00 96.31 71 LEU A C 1
ATOM 538 O O . LEU A 1 71 ? 1.322 -2.301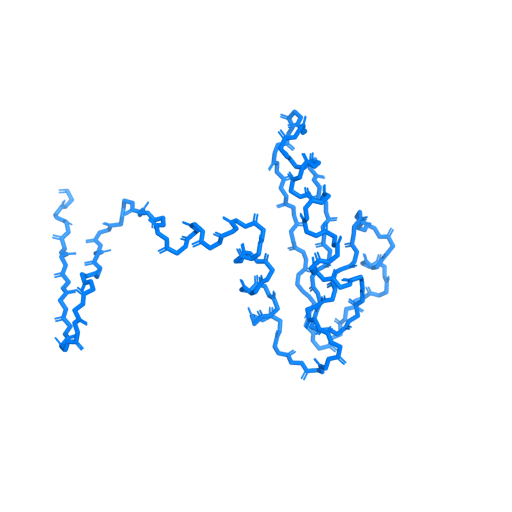 3.324 1.00 96.31 71 LEU A O 1
ATOM 542 N N . ASP A 1 72 ? 0.598 -4.272 2.500 1.00 96.44 72 ASP A N 1
ATOM 543 C CA . ASP A 1 72 ? 1.196 -5.119 3.540 1.00 96.44 72 ASP A CA 1
ATOM 544 C C . ASP A 1 72 ? 2.719 -4.939 3.588 1.00 96.44 72 ASP A C 1
ATOM 546 O O . ASP A 1 72 ? 3.286 -4.627 4.636 1.00 96.44 72 ASP A O 1
ATOM 550 N N . ARG A 1 73 ? 3.395 -4.988 2.434 1.00 95.69 73 ARG A N 1
ATOM 551 C CA . ARG A 1 73 ? 4.843 -4.738 2.349 1.00 95.69 73 ARG A CA 1
ATOM 552 C C . ARG A 1 73 ? 5.201 -3.297 2.720 1.00 95.69 73 ARG A C 1
ATOM 554 O O . ARG A 1 73 ? 6.144 -3.077 3.478 1.00 95.69 73 ARG A O 1
ATOM 561 N N . PHE A 1 74 ? 4.434 -2.320 2.230 1.00 95.75 74 PHE A N 1
ATOM 562 C CA . PHE A 1 74 ? 4.656 -0.892 2.484 1.00 95.75 74 PHE A CA 1
ATOM 563 C C . PHE A 1 74 ? 4.558 -0.540 3.973 1.00 95.75 74 PHE A C 1
ATOM 565 O O . PHE A 1 74 ? 5.379 0.210 4.495 1.00 95.75 74 PHE A O 1
ATOM 572 N N . PHE A 1 75 ? 3.567 -1.093 4.674 1.00 94.81 75 PHE A N 1
ATOM 573 C CA . PHE A 1 75 ? 3.348 -0.856 6.102 1.00 94.81 75 PHE A CA 1
ATOM 574 C C . PHE A 1 75 ? 3.988 -1.916 7.005 1.00 94.81 75 PHE A C 1
ATOM 576 O O . PHE A 1 75 ? 3.878 -1.829 8.234 1.00 94.81 75 PHE A O 1
ATOM 583 N N . SER A 1 76 ? 4.692 -2.885 6.417 1.00 94.44 76 SER A N 1
ATOM 584 C CA . SER A 1 76 ? 5.297 -4.021 7.118 1.00 94.44 76 SER A CA 1
ATOM 585 C C . SER A 1 76 ? 4.276 -4.803 7.965 1.00 94.44 76 SER A C 1
ATOM 587 O O . SER A 1 76 ? 4.542 -5.110 9.130 1.00 94.44 76 SER A O 1
ATOM 589 N N . GLY A 1 77 ? 3.079 -5.039 7.419 1.00 94.25 77 GLY A N 1
ATOM 590 C CA . GLY A 1 77 ? 1.967 -5.787 8.022 1.00 94.25 77 GLY A CA 1
ATOM 591 C C . GLY A 1 77 ? 1.253 -5.095 9.192 1.00 94.25 77 GLY A C 1
ATOM 592 O O . GLY A 1 77 ? 0.307 -5.639 9.774 1.00 94.25 77 GLY A O 1
ATOM 593 N N . LYS A 1 78 ? 1.691 -3.891 9.587 1.00 93.81 78 LYS A N 1
ATOM 594 C CA . LYS A 1 78 ? 1.156 -3.159 10.752 1.00 93.81 78 LYS A CA 1
ATOM 595 C C . LYS A 1 78 ? -0.265 -2.642 10.530 1.00 93.81 78 LYS A C 1
ATOM 597 O O . LYS A 1 78 ? -0.979 -2.370 11.495 1.00 93.81 78 LYS A O 1
ATOM 602 N N . GLU A 1 79 ? -0.688 -2.492 9.282 1.00 92.75 79 GLU A N 1
ATOM 603 C CA . GLU A 1 79 ? -2.010 -2.011 8.893 1.00 92.75 79 GLU A CA 1
ATOM 604 C C . GLU A 1 79 ? -3.131 -2.970 9.303 1.00 92.75 79 GLU A C 1
ATOM 606 O O . GLU A 1 79 ? -4.209 -2.505 9.674 1.00 92.75 79 GLU A O 1
ATOM 611 N N . THR A 1 80 ? -2.861 -4.280 9.356 1.00 92.12 80 THR A N 1
ATOM 612 C CA . THR A 1 80 ? -3.818 -5.293 9.843 1.00 92.12 80 THR A CA 1
ATOM 613 C C . THR A 1 80 ? -4.170 -5.131 11.325 1.00 92.12 80 THR A C 1
ATOM 615 O O . THR A 1 80 ? -5.230 -5.567 11.766 1.00 92.12 80 THR A O 1
ATOM 618 N N . GLN A 1 81 ? -3.303 -4.467 12.095 1.00 92.31 81 GLN A N 1
ATOM 619 C CA . GLN A 1 81 ? -3.494 -4.192 13.523 1.00 92.31 81 GLN A CA 1
ATOM 620 C C . GLN A 1 81 ? -4.105 -2.809 13.780 1.00 92.31 81 GLN A C 1
ATOM 622 O O . GLN A 1 81 ? -4.310 -2.412 14.933 1.00 92.31 81 GLN A O 1
ATOM 627 N N . LYS A 1 82 ? -4.388 -2.040 12.721 1.00 92.06 82 LYS A N 1
ATOM 628 C CA . LYS A 1 82 ? -4.946 -0.699 12.853 1.00 92.06 82 LYS A CA 1
ATOM 629 C C . LYS A 1 82 ? -6.358 -0.776 13.424 1.00 92.06 82 LYS A C 1
ATOM 631 O O . LYS A 1 82 ? -7.267 -1.343 12.824 1.00 92.06 82 LYS A O 1
ATOM 636 N N . LYS A 1 83 ? -6.553 -0.135 14.575 1.00 90.50 83 LYS A N 1
ATOM 637 C CA . LYS A 1 83 ? -7.878 0.038 15.171 1.00 90.50 83 LYS A CA 1
ATOM 638 C C . LYS A 1 83 ? -8.570 1.250 14.570 1.00 90.50 83 LYS A C 1
ATOM 640 O O . LYS A 1 83 ? -7.972 2.314 14.410 1.00 90.50 83 LYS A O 1
ATOM 645 N N . PHE A 1 84 ? -9.852 1.088 14.281 1.00 91.62 84 PHE A N 1
ATOM 646 C CA . PHE A 1 84 ? -10.714 2.156 13.798 1.00 91.62 84 PHE A CA 1
ATOM 647 C C . PHE A 1 84 ? -11.768 2.464 14.857 1.00 91.62 84 PHE A C 1
ATOM 649 O O . PHE A 1 84 ? -12.273 1.558 15.523 1.00 91.62 84 PHE A O 1
ATOM 656 N N . ASN A 1 85 ? -12.139 3.738 15.003 1.00 90.56 85 ASN A N 1
ATOM 657 C CA . ASN A 1 85 ? -13.256 4.122 15.863 1.00 90.56 85 ASN A CA 1
ATOM 658 C C . ASN A 1 85 ? -14.593 3.898 15.135 1.00 90.56 85 ASN A C 1
ATOM 660 O O . ASN A 1 85 ? -15.297 4.841 14.782 1.00 90.56 85 ASN A O 1
ATOM 664 N N . GLY A 1 86 ? -14.882 2.635 14.820 1.00 91.56 86 GLY A N 1
ATOM 665 C CA . GLY A 1 86 ? -16.122 2.212 14.180 1.00 91.56 86 GLY A CA 1
ATOM 666 C C . GLY A 1 86 ? -17.211 1.873 15.196 1.00 91.56 86 GLY A C 1
ATOM 667 O O . GLY A 1 86 ? -16.924 1.514 16.337 1.00 91.56 86 GLY A O 1
ATOM 668 N N . LYS A 1 87 ? -18.474 1.923 14.753 1.00 95.25 87 LYS A N 1
ATOM 669 C CA . LYS A 1 87 ? -19.641 1.483 15.546 1.00 95.25 87 LYS A CA 1
ATOM 670 C C . LYS A 1 87 ? -19.632 -0.018 15.847 1.00 95.25 87 LYS A C 1
ATOM 672 O O . LYS A 1 87 ? -20.316 -0.463 16.762 1.00 95.25 87 LYS A O 1
ATOM 677 N N . ILE A 1 88 ? -18.896 -0.792 15.052 1.00 94.56 88 ILE A N 1
ATOM 678 C CA . ILE A 1 88 ? -18.804 -2.247 15.132 1.00 94.56 88 ILE A CA 1
ATOM 679 C C . ILE A 1 88 ? -17.326 -2.630 15.161 1.00 94.56 88 ILE A C 1
ATOM 681 O O . ILE A 1 88 ? -16.553 -2.156 14.330 1.00 94.56 88 ILE A O 1
ATOM 685 N N . GLU A 1 89 ? -16.954 -3.502 16.093 1.00 94.69 89 GLU A N 1
ATOM 686 C CA . GLU A 1 89 ? -15.616 -4.081 16.207 1.00 94.69 89 GLU A CA 1
ATOM 687 C C . GLU A 1 89 ? -15.745 -5.603 16.344 1.00 94.69 89 GLU A C 1
ATOM 689 O O . GLU A 1 89 ? -16.441 -6.099 17.232 1.00 94.69 89 GLU A O 1
ATOM 694 N N . VAL A 1 90 ? -15.123 -6.350 15.429 1.00 94.62 90 VAL A N 1
ATOM 695 C CA . VAL A 1 90 ? -15.084 -7.819 15.481 1.00 94.62 90 VAL A CA 1
ATOM 696 C C . VAL A 1 90 ? -13.950 -8.235 16.411 1.00 94.62 90 VAL A C 1
ATOM 698 O O . VAL A 1 90 ? -12.818 -7.790 16.230 1.00 94.62 90 VAL A O 1
ATOM 701 N N . ILE A 1 91 ? -14.239 -9.100 17.382 1.00 94.50 91 ILE A N 1
ATOM 702 C CA . ILE A 1 91 ? -13.234 -9.628 18.308 1.00 94.50 91 ILE A CA 1
ATOM 703 C C . ILE A 1 91 ? -12.679 -10.936 17.733 1.00 94.50 91 ILE A C 1
ATOM 705 O O . ILE A 1 91 ? -13.453 -11.874 17.518 1.00 94.50 91 ILE A O 1
ATOM 709 N N . PRO A 1 92 ? -11.359 -11.041 17.485 1.00 94.06 92 PRO A N 1
ATOM 710 C CA . PRO A 1 92 ? -10.759 -12.283 17.015 1.00 94.06 92 PRO A CA 1
ATOM 711 C C . PRO A 1 92 ? -11.030 -13.443 17.983 1.00 94.06 92 PRO A C 1
ATOM 713 O O . PRO A 1 92 ? -10.763 -13.352 19.184 1.00 94.06 92 PRO A O 1
ATOM 716 N N . LYS A 1 93 ? -11.554 -14.549 17.453 1.00 95.94 93 LYS A N 1
ATOM 717 C CA . LYS A 1 93 ? -11.815 -15.797 18.182 1.00 95.94 93 LYS A CA 1
ATOM 718 C C . LYS A 1 93 ? -11.355 -16.975 17.332 1.00 95.94 93 LYS A C 1
ATOM 720 O O . LYS A 1 93 ? -11.510 -16.950 16.116 1.00 95.94 93 LYS A O 1
ATOM 725 N N . ALA A 1 94 ? -10.830 -18.015 17.981 1.00 95.88 94 ALA A N 1
ATOM 726 C CA . ALA A 1 94 ? -10.439 -19.251 17.298 1.00 95.88 94 ALA A CA 1
ATOM 727 C C . ALA A 1 94 ? -11.646 -19.975 16.670 1.00 95.88 94 ALA A C 1
ATOM 729 O O . ALA A 1 94 ? -11.522 -20.565 15.603 1.00 95.88 94 ALA A O 1
ATOM 730 N N . TYR A 1 95 ? -12.816 -19.893 17.314 1.00 96.38 95 TYR A N 1
ATOM 731 C CA . TYR A 1 95 ? -14.068 -20.477 16.836 1.00 96.38 95 TYR A CA 1
ATOM 732 C C . TYR A 1 95 ? -15.245 -19.551 17.154 1.00 96.38 95 TYR A C 1
ATOM 734 O O . TYR A 1 95 ? -15.306 -18.962 18.235 1.00 96.38 95 TYR A O 1
ATOM 742 N N . GLY A 1 96 ? -16.198 -19.460 16.225 1.00 95.06 96 GLY A N 1
ATOM 743 C CA . GLY A 1 96 ? -17.380 -18.608 16.357 1.00 95.06 96 GLY A CA 1
ATOM 744 C C . GLY A 1 96 ? -17.160 -17.163 15.897 1.00 95.06 96 GLY A C 1
ATOM 745 O O . GLY A 1 96 ? -16.138 -16.825 15.304 1.00 95.06 96 GLY A O 1
ATOM 746 N N . LYS A 1 97 ? -18.167 -16.315 16.129 1.00 96.69 97 LYS A N 1
ATOM 747 C CA . LYS A 1 97 ? -18.169 -14.893 15.759 1.00 96.69 97 LYS A CA 1
ATOM 748 C C . LYS A 1 97 ? -18.522 -14.073 16.992 1.00 96.69 97 LYS A C 1
ATOM 750 O O . LYS A 1 97 ? -19.564 -14.317 17.591 1.00 96.69 97 LYS A O 1
ATOM 755 N N . ASP A 1 98 ? -17.674 -13.114 17.339 1.00 96.50 98 ASP A N 1
ATOM 756 C CA . ASP A 1 98 ? -17.883 -12.207 18.466 1.00 96.50 98 ASP A CA 1
ATOM 757 C C . ASP A 1 98 ? -17.725 -10.759 17.991 1.00 96.50 98 ASP A C 1
ATOM 759 O O . ASP A 1 98 ? -16.818 -10.442 17.216 1.00 96.50 98 ASP A O 1
ATOM 763 N N . VAL A 1 99 ? -18.664 -9.899 18.377 1.00 95.94 99 VAL A N 1
ATOM 764 C CA . VAL A 1 99 ? -18.813 -8.548 17.829 1.00 95.94 99 VAL A CA 1
ATOM 765 C C . VAL A 1 99 ? -19.295 -7.599 18.918 1.00 95.94 99 VAL A C 1
ATOM 767 O O . VAL A 1 99 ? -20.360 -7.800 19.496 1.00 95.94 99 VAL A O 1
ATOM 770 N N . VAL A 1 100 ? -18.559 -6.508 19.128 1.00 95.25 100 VAL A N 1
ATOM 771 C CA . VAL A 1 100 ? -18.951 -5.418 20.027 1.00 95.25 100 VAL A CA 1
ATOM 772 C C . VAL A 1 100 ? -19.572 -4.290 19.210 1.00 95.25 100 VAL A C 1
ATOM 774 O O . VAL A 1 100 ? -19.012 -3.853 18.201 1.00 95.25 100 VAL A O 1
ATOM 777 N N . ARG A 1 101 ? -20.735 -3.802 19.651 1.00 95.44 101 ARG A N 1
ATOM 778 C CA . ARG A 1 101 ? -21.381 -2.601 19.110 1.00 95.44 101 ARG A CA 1
ATOM 779 C C . ARG A 1 101 ? -21.199 -1.462 20.105 1.00 95.44 101 ARG A C 1
ATOM 781 O O . ARG A 1 101 ? -21.547 -1.618 21.269 1.00 95.44 101 ARG A O 1
ATOM 788 N N . LYS A 1 102 ? -20.638 -0.341 19.656 1.00 89.50 102 LYS A N 1
ATOM 789 C CA . LYS A 1 102 ? -20.507 0.872 20.473 1.00 89.50 102 LYS A CA 1
ATOM 790 C C . LYS A 1 102 ? -21.798 1.675 20.322 1.00 89.50 102 LYS A C 1
ATOM 792 O O . LYS A 1 102 ? -22.190 1.979 19.192 1.00 89.50 102 LYS A O 1
ATOM 797 N N . GLU A 1 103 ? -22.473 1.965 21.431 1.00 78.62 103 GLU A N 1
ATOM 798 C CA . GLU A 1 103 ? -23.581 2.924 21.418 1.00 78.62 103 GLU A CA 1
ATOM 799 C C . GLU A 1 103 ? -23.026 4.322 21.110 1.00 78.62 103 GLU A C 1
ATOM 801 O O . GLU A 1 103 ? -21.876 4.624 21.438 1.00 78.62 103 GLU A O 1
ATOM 806 N N . SER A 1 104 ? -23.795 5.098 20.340 1.00 63.03 104 SER A N 1
ATOM 807 C CA . SER A 1 104 ? -23.393 6.433 19.869 1.00 63.03 104 SER A CA 1
ATOM 808 C C . SER A 1 104 ? -23.512 7.472 20.971 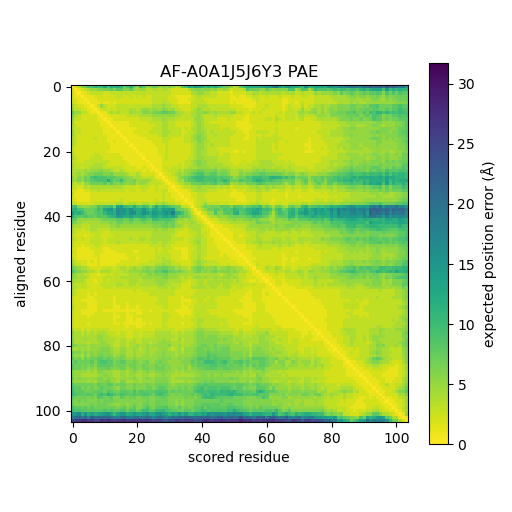1.00 63.03 104 SER A C 1
ATOM 810 O O . SER A 1 104 ? -24.455 7.340 21.778 1.00 63.03 104 SER A O 1
#

Mean predicte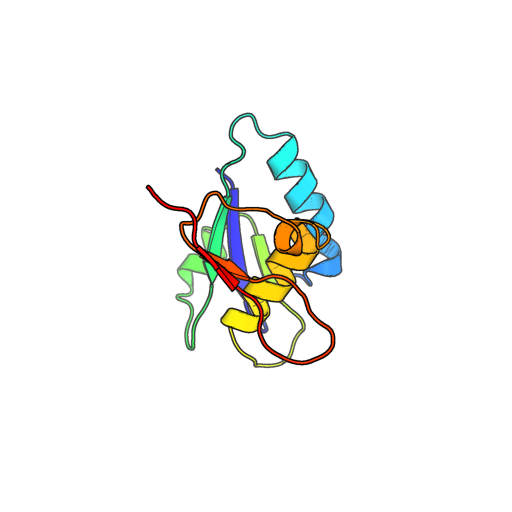d aligned error: 4.64 Å

Foldseek 3Di:
DAEEEFEAADFAELVVCLVVVLVVLVPDPHNDYHYHQDDPDDPPVSCVPHPGYYHPHHDDDDSVVRVVVNVCSNVVNCVVVDDDPDQKDWDDDPDDTDIDGDDD

Nearest PDB structures (foldseek):
  2yy8-assembly1_A  TM=9.330E-01  e=4.768E-10  Pyrococcus horikoshii
  2yy8-assembly1_B  TM=9.307E-01  e=5.453E-10  Pyrococcus horikoshii
  2o3a-assembly1_A  TM=9.018E-01  e=5.856E-07  Archaeoglobus fulgidus
  2o3a-assembly1_B  TM=9.180E-01  e=8.759E-07  Archaeoglobus fulgidus
  1to0-assembly2_D  TM=7.119E-01  e=2.696E-02  Bacillus subtilis

Radius of gyration: 16.97 Å; Cα contacts (8 Å, |Δi|>4): 147; chains: 1; bounding box: 37×38×43 Å

Solvent-accessible surface area (backbone atoms only — not comparable to full-atom values): 6239 Å² total; per-residue (Å²): 103,51,38,32,35,44,23,18,40,59,55,47,52,44,86,83,44,40,63,61,54,47,50,54,41,69,72,36,97,51,66,49,71,48,76,44,68,38,65,101,72,64,63,74,66,58,76,73,76,34,81,39,53,28,3,51,58,78,52,92,61,55,39,66,56,27,50,52,54,49,50,35,63,60,54,68,54,51,67,83,72,62,83,74,100,56,59,62,46,77,50,92,57,98,73,80,88,48,72,50,71,56,83,130